Protein AF-A0A2L1U9I7-F1 (afdb_monomer_lite)

Secondary structure (DSSP, 8-state):
---PEEEEEEEEEETTEEEEEEEHHHHHHHHHTT-EEEEEETTEEEE-------BTTB-EEE-SS--SEEEETTEEEE-EEEESEEESSS-SS-SEEEEE-TTGGGTS-SEEEEEEE---SS--TTTGGGGTTTSS-----PPP--

Foldseek 3Di:
DWDKDKFKWFWFDQDPFIEIEHEPVVVVVLLLQQQKWADPDPQDIDGDNDDDDADALEKEKAAQDDDQWTQTNNRIGGYHYDYHMDGFRDCFPGRMYIYHHPVCRVVDDGDMDMDIDTDDPDDCVVVQVVCVVPDVDTDDHRTDDD

Radius of gyration: 15.03 Å; chains: 1; bounding box: 38×33×39 Å

Structure (mmCIF, N/CA/C/O backbone):
data_AF-A0A2L1U9I7-F1
#
_entry.id   AF-A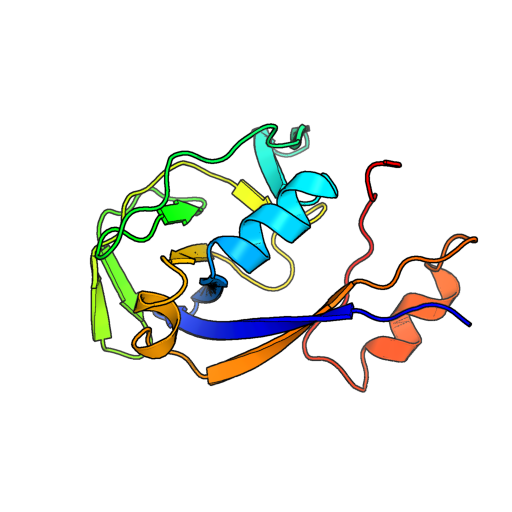0A2L1U9I7-F1
#
loop_
_atom_site.group_PDB
_atom_site.id
_atom_site.type_symbol
_atom_site.label_atom_id
_atom_site.label_alt_id
_atom_site.label_comp_id
_atom_site.label_asym_id
_atom_site.label_entity_id
_atom_site.label_seq_id
_atom_site.pdbx_PDB_ins_code
_atom_site.Cartn_x
_atom_site.Cartn_y
_atom_site.Cartn_z
_atom_site.occupancy
_atom_site.B_iso_or_equiv
_atom_site.auth_seq_id
_atom_site.auth_comp_id
_atom_site.auth_asym_id
_atom_site.auth_atom_id
_atom_site.pdbx_PDB_model_num
ATOM 1 N N . MET A 1 1 ? 22.109 -13.996 -9.483 1.00 39.50 1 MET A N 1
ATOM 2 C CA . MET A 1 1 ? 20.663 -14.241 -9.293 1.00 39.50 1 MET A CA 1
ATOM 3 C C . MET A 1 1 ? 20.040 -12.966 -8.739 1.00 39.50 1 MET A C 1
ATOM 5 O O . MET A 1 1 ? 20.709 -12.328 -7.929 1.00 39.50 1 MET A O 1
ATOM 9 N N . PRO A 1 2 ? 18.862 -12.523 -9.206 1.00 53.44 2 PRO A N 1
ATOM 10 C CA . PRO A 1 2 ? 18.183 -11.380 -8.601 1.00 53.44 2 PRO A CA 1
ATOM 11 C C . PRO A 1 2 ? 17.770 -11.724 -7.162 1.00 53.44 2 PRO A C 1
ATOM 13 O O . PRO A 1 2 ? 17.393 -12.857 -6.874 1.00 53.44 2 PRO A O 1
ATOM 16 N N . VAL A 1 3 ? 17.887 -10.760 -6.248 1.00 56.19 3 VAL A N 1
ATOM 17 C CA . VAL A 1 3 ? 17.487 -10.934 -4.845 1.00 56.19 3 VAL A CA 1
ATOM 18 C C . VAL A 1 3 ? 16.055 -10.438 -4.707 1.00 56.19 3 VAL A C 1
ATOM 20 O O . VAL A 1 3 ? 15.812 -9.234 -4.767 1.00 56.19 3 VAL A O 1
ATOM 23 N N . MET A 1 4 ? 15.108 -11.356 -4.527 1.00 66.44 4 MET A N 1
ATOM 24 C CA . MET A 1 4 ? 13.707 -11.009 -4.298 1.00 66.44 4 MET A CA 1
ATOM 25 C C . MET A 1 4 ? 13.486 -10.771 -2.805 1.00 66.44 4 MET A C 1
ATOM 27 O O . MET A 1 4 ? 13.697 -11.665 -1.985 1.00 66.44 4 MET A O 1
ATOM 31 N N . LYS A 1 5 ? 13.097 -9.547 -2.436 1.00 73.31 5 LYS A N 1
ATOM 32 C CA . LYS A 1 5 ? 12.722 -9.219 -1.055 1.00 73.31 5 LYS A CA 1
ATOM 33 C C . LYS A 1 5 ? 11.206 -9.156 -0.963 1.00 73.31 5 LYS A C 1
ATOM 35 O O . LYS A 1 5 ? 10.588 -8.332 -1.635 1.00 73.31 5 LYS A O 1
ATOM 40 N N . TYR A 1 6 ? 10.640 -9.999 -0.107 1.00 81.44 6 TYR A N 1
ATOM 41 C CA . TYR A 1 6 ? 9.214 -10.000 0.191 1.00 81.44 6 TYR A CA 1
ATOM 42 C C . TYR A 1 6 ? 8.920 -9.156 1.430 1.00 81.44 6 TYR A C 1
ATOM 44 O O . TYR A 1 6 ? 9.704 -9.107 2.382 1.00 81.44 6 TYR A O 1
ATOM 52 N N . LYS A 1 7 ? 7.775 -8.486 1.413 1.00 87.44 7 LYS A N 1
ATOM 53 C CA . LYS A 1 7 ? 7.214 -7.728 2.526 1.00 87.44 7 LYS A CA 1
ATOM 54 C C . LYS A 1 7 ? 5.824 -8.270 2.821 1.00 87.44 7 LYS A C 1
ATOM 56 O O . LYS A 1 7 ? 5.045 -8.484 1.894 1.00 87.44 7 LYS A O 1
ATOM 61 N N . LYS A 1 8 ? 5.524 -8.492 4.100 1.00 92.50 8 LYS A N 1
ATOM 62 C CA . LYS A 1 8 ? 4.169 -8.838 4.530 1.00 92.50 8 LYS A CA 1
ATOM 63 C C . LYS A 1 8 ? 3.282 -7.605 4.413 1.00 92.50 8 LYS A C 1
ATOM 65 O O . LYS A 1 8 ? 3.660 -6.520 4.851 1.00 92.50 8 LYS A O 1
ATOM 70 N N . ILE A 1 9 ? 2.117 -7.798 3.823 1.00 95.62 9 ILE A N 1
ATOM 71 C CA . ILE A 1 9 ? 1.062 -6.802 3.667 1.00 95.62 9 ILE A CA 1
ATOM 72 C C . ILE A 1 9 ? -0.266 -7.449 4.056 1.00 95.62 9 ILE A C 1
ATOM 74 O O . ILE A 1 9 ? -0.355 -8.672 4.169 1.00 95.62 9 ILE A O 1
ATOM 78 N N . LYS A 1 10 ? -1.306 -6.641 4.225 1.00 97.25 10 LYS A N 1
ATOM 79 C CA . LYS A 1 10 ? -2.685 -7.122 4.280 1.00 97.25 10 LYS A CA 1
ATOM 80 C C . LYS A 1 10 ? -3.489 -6.488 3.163 1.00 97.25 10 LYS A C 1
ATOM 82 O O . LYS A 1 10 ? -3.189 -5.378 2.727 1.00 97.25 10 LYS A O 1
ATOM 87 N N . VAL A 1 11 ? -4.502 -7.205 2.708 1.00 97.12 11 VAL A N 1
ATOM 88 C CA . VAL A 1 11 ? -5.481 -6.695 1.754 1.00 97.12 11 VAL A CA 1
ATOM 89 C C . VAL A 1 11 ? -6.865 -6.876 2.344 1.00 97.12 11 VAL A C 1
ATOM 91 O O . VAL A 1 11 ? -7.224 -7.983 2.739 1.00 97.12 11 VAL A O 1
ATOM 94 N N . ALA A 1 12 ? -7.610 -5.781 2.402 1.00 97.62 12 ALA A N 1
ATOM 95 C CA . ALA A 1 12 ? -8.989 -5.735 2.866 1.00 97.62 12 ALA A CA 1
ATOM 96 C C . ALA A 1 12 ? -9.880 -5.105 1.790 1.00 97.62 12 ALA A C 1
ATOM 98 O O . ALA A 1 12 ? -9.392 -4.479 0.840 1.00 97.62 12 ALA A O 1
ATOM 99 N N . LYS A 1 13 ? -11.192 -5.254 1.946 1.00 97.50 13 LYS A N 1
ATOM 100 C CA . LYS A 1 13 ? -12.204 -4.630 1.097 1.00 97.50 13 LYS A CA 1
ATOM 101 C C . LYS A 1 13 ? -12.904 -3.486 1.814 1.00 97.50 13 LYS A C 1
ATOM 103 O O . LYS A 1 13 ? -13.270 -3.609 2.981 1.00 97.50 13 LYS A O 1
ATOM 108 N N . GLN A 1 14 ? -13.125 -2.401 1.077 1.00 95.56 14 GLN A N 1
ATOM 109 C CA . GLN A 1 14 ? -14.034 -1.320 1.439 1.00 95.56 14 GLN A CA 1
ATOM 110 C C . GLN A 1 14 ? -15.116 -1.213 0.364 1.00 95.56 14 GLN A C 1
ATOM 112 O O . GLN A 1 14 ? -14.917 -0.585 -0.676 1.00 95.56 14 GLN A O 1
ATOM 117 N N . GLY A 1 15 ? -16.262 -1.855 0.600 1.00 92.94 15 GLY A N 1
ATOM 118 C CA . GLY A 1 15 ? -17.221 -2.098 -0.479 1.00 92.94 15 GLY A CA 1
ATOM 119 C C . GLY A 1 15 ? -16.532 -2.872 -1.606 1.00 92.94 15 GLY A C 1
ATOM 120 O O . GLY A 1 15 ? -15.932 -3.917 -1.355 1.00 92.94 15 GLY A O 1
ATOM 121 N N . ASP A 1 16 ? -16.545 -2.316 -2.816 1.00 93.12 16 ASP A N 1
ATOM 122 C CA . ASP A 1 16 ? -15.873 -2.911 -3.978 1.00 93.12 16 ASP A CA 1
ATOM 123 C C . ASP A 1 16 ? -14.380 -2.536 -4.081 1.00 93.12 16 ASP A C 1
ATOM 125 O O . ASP A 1 16 ? -13.617 -3.198 -4.794 1.00 93.12 16 ASP A O 1
ATOM 129 N N . GLU A 1 17 ? -13.935 -1.510 -3.345 1.00 95.88 17 GLU A N 1
ATOM 130 C CA . GLU A 1 17 ? -12.563 -0.998 -3.395 1.00 95.88 17 GLU A CA 1
ATOM 131 C C . GLU A 1 17 ? -11.584 -1.924 -2.658 1.00 95.88 17 GLU A C 1
ATOM 133 O O . GLU A 1 17 ? -11.860 -2.459 -1.579 1.00 95.88 17 GLU A O 1
ATOM 138 N N . THR A 1 18 ? -10.399 -2.099 -3.240 1.00 96.56 18 THR A N 1
ATOM 139 C CA . THR A 1 18 ? -9.305 -2.874 -2.649 1.00 96.56 18 THR A CA 1
ATOM 140 C C . THR A 1 18 ? -8.391 -1.963 -1.839 1.00 96.56 18 THR A C 1
ATOM 142 O O . THR A 1 18 ? -7.816 -1.008 -2.368 1.00 96.56 18 THR A O 1
ATOM 145 N N . VAL A 1 19 ? -8.207 -2.291 -0.559 1.00 97.44 19 VAL A N 1
ATOM 146 C CA . VAL A 1 19 ? -7.362 -1.538 0.370 1.00 97.44 19 VAL A CA 1
ATOM 147 C C . VAL A 1 19 ? -6.098 -2.331 0.673 1.00 97.44 19 VAL A C 1
ATOM 149 O O . VAL A 1 19 ? -6.149 -3.406 1.271 1.00 97.44 19 VAL A O 1
ATOM 152 N N . LEU A 1 20 ? -4.948 -1.786 0.277 1.00 97.12 20 LEU A N 1
ATOM 153 C CA . LEU A 1 20 ? -3.636 -2.329 0.616 1.00 97.12 20 LEU A CA 1
ATOM 154 C C . LEU A 1 20 ? -3.161 -1.741 1.940 1.00 97.12 20 LEU A C 1
ATOM 156 O O . LEU A 1 20 ? -2.959 -0.535 2.054 1.00 97.12 20 LEU A O 1
ATOM 160 N N . ILE A 1 21 ? -2.911 -2.595 2.919 1.00 97.62 21 ILE A N 1
ATOM 161 C CA . ILE A 1 21 ? -2.486 -2.196 4.255 1.00 97.62 21 ILE A CA 1
ATOM 162 C C . ILE A 1 21 ? -1.047 -2.667 4.458 1.00 97.62 21 ILE A C 1
ATOM 164 O O . ILE A 1 21 ? -0.707 -3.823 4.188 1.00 97.62 21 ILE A O 1
ATOM 168 N N . MET A 1 22 ? -0.181 -1.776 4.931 1.00 96.44 22 MET A N 1
ATOM 169 C CA . MET A 1 22 ? 1.218 -2.093 5.202 1.00 96.44 22 MET A CA 1
ATOM 170 C C . MET A 1 22 ? 1.722 -1.437 6.483 1.00 96.44 22 MET A C 1
ATOM 172 O O . MET A 1 22 ? 1.202 -0.418 6.935 1.00 96.44 22 MET A O 1
ATOM 176 N N . SER A 1 23 ? 2.773 -2.026 7.047 1.00 96.06 23 SER A N 1
ATOM 177 C CA . SER A 1 23 ? 3.481 -1.462 8.190 1.00 96.06 23 SER A CA 1
ATOM 178 C C . SER A 1 23 ? 4.282 -0.218 7.791 1.00 96.06 23 SER A C 1
ATOM 180 O O . SER A 1 23 ? 4.713 -0.087 6.636 1.00 96.06 23 SER A O 1
ATOM 182 N N . LYS A 1 24 ? 4.551 0.666 8.753 1.00 94.88 24 LYS A N 1
ATOM 183 C CA . LYS A 1 24 ? 5.428 1.833 8.596 1.00 94.88 24 LYS A CA 1
ATOM 184 C C . LYS A 1 24 ? 6.792 1.428 8.044 1.00 94.88 24 LYS A C 1
ATOM 186 O O . LYS A 1 24 ? 7.240 1.991 7.051 1.00 94.88 24 LYS A O 1
ATOM 191 N N . SER A 1 25 ? 7.417 0.391 8.604 1.00 93.00 25 SER A N 1
ATOM 192 C CA . SER A 1 25 ? 8.719 -0.105 8.129 1.00 93.00 25 SER A CA 1
ATOM 193 C C . SER A 1 25 ? 8.694 -0.611 6.683 1.00 93.00 25 SER A C 1
ATOM 195 O O . SER A 1 25 ? 9.679 -0.476 5.944 1.00 93.00 25 SER A O 1
ATOM 197 N N . THR A 1 26 ? 7.573 -1.189 6.247 1.00 93.50 26 THR A N 1
ATOM 198 C CA . THR A 1 26 ? 7.377 -1.599 4.855 1.00 93.50 26 THR A CA 1
ATOM 199 C C . THR A 1 26 ? 7.233 -0.377 3.961 1.00 93.50 26 THR A C 1
ATOM 201 O O . THR A 1 26 ? 7.957 -0.277 2.969 1.00 93.50 26 THR A O 1
ATOM 204 N N . ALA A 1 27 ? 6.382 0.578 4.341 1.00 93.50 27 ALA A N 1
ATOM 205 C CA . ALA A 1 27 ? 6.200 1.819 3.603 1.00 93.50 27 ALA A CA 1
ATOM 206 C C . ALA A 1 27 ? 7.521 2.590 3.450 1.00 93.50 27 ALA A C 1
ATOM 208 O O . ALA A 1 27 ? 7.892 2.945 2.330 1.00 93.50 27 ALA A O 1
ATOM 209 N N . ASP A 1 28 ? 8.287 2.759 4.532 1.00 92.12 28 ASP A N 1
ATOM 210 C CA . ASP A 1 28 ? 9.600 3.417 4.532 1.00 92.12 28 ASP A CA 1
ATOM 211 C C . ASP A 1 28 ? 10.577 2.736 3.564 1.00 92.12 28 ASP A C 1
ATOM 213 O O . ASP A 1 28 ? 11.316 3.389 2.825 1.00 92.12 28 ASP A O 1
ATOM 217 N N . SER A 1 29 ? 10.569 1.400 3.518 1.00 90.94 29 SER A N 1
ATOM 218 C CA . SER A 1 29 ? 11.404 0.639 2.586 1.00 90.94 29 SER A CA 1
ATOM 219 C C . SER A 1 29 ? 11.039 0.892 1.119 1.00 90.94 29 SER A C 1
ATOM 221 O O . SER A 1 29 ? 11.935 0.878 0.273 1.00 90.94 29 SER A O 1
ATOM 223 N N . LEU A 1 30 ? 9.756 1.074 0.799 1.00 91.38 30 LEU A N 1
ATOM 224 C CA . LEU A 1 30 ? 9.292 1.386 -0.559 1.00 91.38 30 LEU A CA 1
ATOM 225 C C . LEU A 1 30 ? 9.555 2.856 -0.915 1.00 91.38 30 LEU A C 1
ATOM 227 O O . LEU A 1 30 ? 9.935 3.173 -2.042 1.00 91.38 30 LEU A O 1
ATOM 231 N N . GLN A 1 31 ? 9.401 3.755 0.055 1.00 91.69 31 GLN A N 1
ATOM 232 C CA . GLN A 1 31 ? 9.646 5.184 -0.101 1.00 91.69 31 GLN A CA 1
ATOM 233 C C . GLN A 1 31 ? 11.116 5.475 -0.393 1.00 91.69 31 GLN A C 1
ATOM 235 O O . GLN A 1 31 ? 11.409 6.195 -1.345 1.00 91.69 31 GLN A O 1
ATOM 240 N N . LYS A 1 32 ? 12.047 4.824 0.315 1.00 89.75 32 LYS A N 1
ATOM 241 C CA . LYS A 1 32 ? 13.491 4.916 0.028 1.00 89.75 32 LYS A CA 1
ATOM 242 C C . LYS A 1 32 ? 13.846 4.488 -1.400 1.00 89.75 32 LYS A C 1
ATOM 244 O O . LYS A 1 32 ? 14.803 5.000 -1.973 1.00 89.75 32 LYS A O 1
ATOM 249 N N . LYS A 1 33 ? 13.054 3.588 -1.990 1.00 90.19 33 LYS A N 1
ATOM 250 C CA . LYS A 1 33 ? 13.176 3.139 -3.388 1.00 90.19 33 LYS A CA 1
ATOM 251 C C . LYS A 1 33 ? 12.475 4.061 -4.394 1.00 90.19 33 LYS A C 1
ATOM 253 O O . LYS A 1 33 ? 12.520 3.794 -5.591 1.00 90.19 33 LYS A O 1
ATOM 258 N N . GLY A 1 34 ? 11.837 5.139 -3.936 1.00 90.81 34 GLY A N 1
ATOM 259 C CA . GLY A 1 34 ? 11.104 6.088 -4.776 1.00 90.81 34 GLY A CA 1
ATOM 260 C C . GLY A 1 34 ? 9.800 5.532 -5.354 1.00 90.81 34 GLY A C 1
ATOM 261 O O . GLY A 1 34 ? 9.341 6.013 -6.387 1.00 90.81 34 GLY A O 1
ATOM 262 N N . LEU A 1 35 ? 9.219 4.505 -4.724 1.00 91.62 35 LEU A N 1
ATOM 263 C CA . LEU A 1 35 ? 8.039 3.815 -5.255 1.00 91.62 35 LEU A CA 1
ATOM 264 C C . LEU A 1 35 ? 6.722 4.510 -4.913 1.00 91.62 35 LEU A C 1
ATOM 266 O O . LEU A 1 35 ? 5.742 4.321 -5.629 1.00 91.62 35 LEU A O 1
ATOM 270 N N . PHE A 1 36 ? 6.694 5.315 -3.852 1.00 92.81 36 PHE A N 1
ATOM 271 C CA . PHE A 1 36 ? 5.530 6.128 -3.518 1.00 92.81 36 PHE A CA 1
ATOM 272 C C . PHE A 1 36 ? 5.493 7.389 -4.364 1.00 92.81 36 PHE A C 1
ATOM 274 O O . PHE A 1 36 ? 6.467 8.145 -4.416 1.00 92.81 36 PHE A O 1
ATOM 281 N N . ARG A 1 37 ? 4.347 7.629 -4.998 1.00 91.25 37 ARG A N 1
ATOM 282 C CA . ARG A 1 37 ? 4.137 8.777 -5.873 1.00 91.25 37 ARG A CA 1
ATOM 283 C C . ARG A 1 37 ? 2.862 9.522 -5.511 1.00 91.25 37 ARG A C 1
ATOM 285 O O . ARG A 1 37 ? 1.828 8.900 -5.289 1.00 91.25 37 ARG A O 1
ATOM 292 N N . LYS A 1 38 ? 2.938 10.849 -5.457 1.00 91.56 38 LYS A N 1
ATOM 293 C CA . LYS A 1 38 ? 1.789 11.749 -5.362 1.00 91.56 38 LYS A CA 1
ATOM 294 C C . LYS A 1 38 ? 1.217 11.961 -6.752 1.00 91.56 38 LYS A C 1
ATOM 296 O O . LYS A 1 38 ? 1.976 12.263 -7.671 1.00 91.56 38 LYS A O 1
ATOM 301 N N . ILE A 1 39 ? -0.096 11.854 -6.899 1.00 89.38 39 ILE A N 1
ATOM 302 C CA . ILE A 1 39 ? -0.782 12.284 -8.119 1.00 89.38 39 ILE A CA 1
ATOM 303 C C . ILE A 1 39 ? -0.974 13.801 -8.033 1.00 89.38 39 ILE A C 1
ATOM 305 O O . ILE A 1 39 ? -1.630 14.286 -7.110 1.00 89.38 39 ILE A O 1
ATOM 309 N N . ILE A 1 40 ? -0.374 14.535 -8.972 1.00 86.50 40 ILE A N 1
ATOM 310 C CA . ILE A 1 40 ? -0.522 15.993 -9.101 1.00 86.50 40 ILE A CA 1
ATOM 311 C C . ILE A 1 40 ? -1.628 16.312 -10.108 1.00 86.50 40 ILE A C 1
ATOM 313 O O . ILE A 1 40 ? -2.476 17.156 -9.844 1.00 86.50 40 ILE A O 1
ATOM 317 N N . ASP A 1 41 ? -1.631 15.595 -11.232 1.00 82.81 41 ASP A N 1
ATOM 318 C CA . ASP A 1 41 ? -2.644 15.659 -12.288 1.00 82.81 41 ASP A CA 1
ATOM 319 C C . ASP A 1 41 ? -2.757 14.278 -12.966 1.00 82.81 41 ASP A C 1
ATOM 321 O O . ASP A 1 41 ? -1.984 13.375 -12.635 1.00 82.81 41 ASP A O 1
ATOM 325 N N . LYS A 1 42 ? -3.694 14.096 -13.908 1.00 75.25 42 LYS A N 1
ATOM 326 C CA . LYS A 1 42 ? -3.975 12.825 -14.603 1.00 75.25 42 LYS A CA 1
ATOM 327 C C . LYS A 1 42 ? -2.714 12.111 -15.100 1.00 75.25 42 LYS A C 1
ATOM 329 O O . LYS A 1 42 ? -2.597 10.909 -14.883 1.00 75.25 42 LYS A O 1
ATOM 334 N N . ASP A 1 43 ? -1.765 12.861 -15.660 1.00 76.69 43 ASP A N 1
ATOM 335 C CA . ASP A 1 43 ? -0.550 12.308 -16.277 1.00 76.69 43 ASP A CA 1
ATOM 336 C C . ASP A 1 43 ? 0.738 12.674 -15.519 1.00 76.69 43 ASP A C 1
ATOM 338 O O . ASP A 1 43 ? 1.842 12.314 -15.931 1.00 76.69 43 ASP A O 1
ATOM 342 N N . LYS A 1 44 ? 0.625 13.396 -14.394 1.00 85.56 44 LYS A N 1
ATOM 343 C CA . LYS A 1 44 ? 1.780 13.913 -13.651 1.00 85.56 44 LYS A CA 1
ATOM 344 C C . LYS A 1 44 ? 1.831 13.356 -12.237 1.00 85.56 44 LYS A C 1
ATOM 346 O O . LYS A 1 44 ? 0.933 13.575 -11.421 1.00 85.56 44 LYS A O 1
ATOM 351 N N . THR A 1 45 ? 2.948 12.701 -11.927 1.00 88.12 45 THR A N 1
ATOM 352 C CA . THR A 1 45 ? 3.239 12.185 -10.588 1.00 88.12 45 THR A CA 1
ATOM 353 C C . THR A 1 45 ? 4.582 12.677 -10.066 1.00 88.12 45 THR A C 1
ATOM 355 O O . THR A 1 45 ? 5.523 12.878 -10.832 1.00 88.12 45 THR A O 1
ATOM 358 N N . GLU A 1 46 ? 4.683 12.836 -8.749 1.00 89.88 46 GLU A N 1
ATOM 359 C CA . GLU A 1 46 ? 5.915 13.235 -8.061 1.00 89.88 46 GLU A CA 1
ATOM 360 C C . GLU A 1 46 ? 6.289 12.205 -7.000 1.00 89.88 46 GLU A C 1
ATOM 362 O O . GLU A 1 46 ? 5.422 11.678 -6.307 1.00 89.88 46 GLU A O 1
ATOM 367 N N . ILE A 1 47 ? 7.579 11.897 -6.861 1.00 89.88 47 ILE A N 1
ATOM 368 C CA . ILE A 1 47 ? 8.047 10.943 -5.850 1.00 89.88 47 ILE A CA 1
ATOM 369 C C . ILE A 1 47 ? 7.869 11.554 -4.459 1.00 89.88 47 ILE A C 1
ATOM 371 O O . ILE A 1 47 ? 8.295 12.679 -4.206 1.00 89.88 47 ILE A O 1
ATOM 375 N N . LEU A 1 48 ? 7.291 10.785 -3.538 1.00 88.56 48 LEU A N 1
ATOM 376 C CA . LEU A 1 48 ? 7.180 11.187 -2.143 1.00 88.56 48 LEU A CA 1
ATOM 377 C C . LEU A 1 48 ? 8.542 11.069 -1.441 1.00 88.56 48 LEU A C 1
ATOM 379 O O . LEU A 1 48 ? 9.087 9.976 -1.266 1.00 88.56 48 LEU A O 1
ATOM 383 N N . SER A 1 49 ? 9.097 12.208 -1.031 1.00 82.94 49 SER A N 1
ATOM 384 C CA . SER A 1 49 ? 10.421 12.302 -0.403 1.00 82.94 49 SER A CA 1
ATOM 385 C C . SER A 1 49 ? 10.439 11.922 1.080 1.00 82.94 49 SER A C 1
ATOM 387 O O . SER A 1 49 ? 11.486 11.500 1.573 1.00 82.94 49 SER A O 1
ATOM 389 N N . SER A 1 50 ? 9.309 12.023 1.779 1.00 84.00 50 SER A N 1
ATOM 390 C CA . SER A 1 50 ? 9.155 11.609 3.176 1.00 84.00 50 SER A CA 1
ATOM 391 C C . SER A 1 50 ? 7.685 11.384 3.527 1.00 84.00 50 SER A C 1
ATOM 393 O O . SER A 1 50 ? 6.796 11.969 2.910 1.00 84.00 50 SER A O 1
ATOM 395 N N . PHE A 1 51 ? 7.420 10.538 4.524 1.00 82.44 51 PHE A N 1
ATOM 396 C CA . PHE A 1 51 ? 6.075 10.382 5.072 1.00 82.44 51 PHE A CA 1
ATOM 397 C C . PHE A 1 51 ? 5.807 11.353 6.224 1.00 82.44 51 PHE A C 1
ATOM 399 O O . PHE A 1 51 ? 6.723 11.663 6.994 1.00 82.44 51 PHE A O 1
ATOM 406 N N . PRO A 1 52 ? 4.539 11.754 6.419 1.00 81.75 52 PRO A N 1
ATOM 407 C CA . PRO A 1 52 ? 4.057 12.202 7.718 1.00 81.75 52 PRO A CA 1
ATOM 408 C C . PRO A 1 52 ? 4.338 11.130 8.781 1.00 81.75 52 PRO A C 1
ATOM 410 O O . PRO A 1 52 ? 4.389 9.935 8.482 1.00 81.75 52 PRO A O 1
ATOM 413 N N . ASN A 1 53 ? 4.508 11.532 10.041 1.00 84.62 53 ASN A N 1
ATOM 414 C CA . ASN A 1 53 ? 4.784 10.564 11.097 1.00 84.62 53 ASN A CA 1
ATOM 415 C C . ASN A 1 53 ? 3.580 9.629 11.319 1.00 84.62 53 ASN A C 1
ATOM 417 O O . ASN A 1 53 ? 2.550 10.048 11.848 1.00 84.62 53 ASN A O 1
ATOM 421 N N . VAL A 1 54 ? 3.737 8.354 10.962 1.00 88.56 54 VAL A N 1
ATOM 422 C CA . VAL A 1 54 ? 2.787 7.293 11.316 1.00 88.56 54 VAL A CA 1
ATOM 423 C C . VAL A 1 54 ? 2.902 7.051 12.820 1.00 88.56 54 VAL A C 1
ATOM 425 O O . VAL A 1 54 ? 3.984 6.706 13.308 1.00 88.56 54 VAL A O 1
ATOM 428 N N . SER A 1 55 ? 1.805 7.289 13.538 1.00 86.06 55 SER A N 1
ATOM 429 C CA . SER A 1 55 ? 1.705 7.137 14.992 1.00 86.06 55 SER A CA 1
ATOM 430 C C . SER A 1 55 ? 0.762 5.993 15.337 1.00 86.06 55 SER A C 1
ATOM 432 O O . SER A 1 55 ? -0.204 5.740 14.613 1.00 86.06 55 SER A O 1
ATOM 434 N N . LYS A 1 56 ? 1.006 5.350 16.480 1.00 89.50 56 LYS A N 1
ATOM 435 C CA . LYS A 1 56 ? 0.145 4.287 16.995 1.00 89.50 56 LYS A CA 1
ATOM 436 C C . LYS A 1 56 ? -1.316 4.748 17.122 1.00 89.50 56 LYS A C 1
ATOM 438 O O . LYS A 1 56 ? -1.582 5.868 17.562 1.00 89.50 56 LYS A O 1
ATOM 443 N N . GLY A 1 57 ? -2.256 3.902 16.713 1.00 89.00 57 GLY A N 1
ATOM 444 C CA . GLY A 1 57 ? -3.700 4.140 16.702 1.00 89.00 57 GLY A CA 1
ATOM 445 C C . GLY A 1 57 ? -4.179 5.154 15.659 1.00 89.00 57 GLY A C 1
ATOM 446 O O . GLY A 1 57 ? -5.365 5.470 15.623 1.00 89.00 57 GLY A O 1
ATOM 447 N N . LYS A 1 58 ? -3.279 5.698 14.828 1.00 91.56 58 LYS A N 1
ATOM 448 C CA . LYS A 1 58 ? -3.593 6.700 13.798 1.00 91.56 58 LYS A CA 1
ATOM 449 C C . LYS A 1 58 ? -2.938 6.318 12.467 1.00 91.56 58 LYS A C 1
ATOM 451 O O . LYS A 1 58 ? -1.983 6.979 12.046 1.00 91.56 58 LYS A O 1
ATOM 456 N N . PRO A 1 59 ? -3.420 5.248 11.813 1.00 95.50 59 PRO A N 1
ATOM 457 C CA . PRO A 1 59 ? -2.924 4.858 10.503 1.00 95.50 59 PRO A CA 1
ATOM 458 C C . PRO A 1 59 ? -3.189 5.957 9.466 1.00 95.50 59 PRO A C 1
ATOM 460 O O . PRO A 1 59 ? -4.202 6.658 9.522 1.00 95.50 59 PRO A O 1
ATOM 463 N N . LEU A 1 60 ? -2.272 6.110 8.515 1.00 96.81 60 LEU A N 1
ATOM 464 C CA . LEU A 1 60 ? -2.400 7.066 7.418 1.00 96.81 60 LEU A CA 1
ATOM 465 C C . LEU A 1 60 ? -3.191 6.444 6.270 1.00 96.81 60 LEU A C 1
ATOM 467 O O . LEU A 1 60 ? -3.001 5.269 5.964 1.00 96.81 60 LEU A O 1
ATOM 471 N N . LEU A 1 61 ? -4.022 7.242 5.608 1.00 97.06 61 LEU A N 1
ATOM 472 C CA . LEU A 1 61 ? -4.757 6.878 4.404 1.00 97.06 61 LEU A CA 1
ATOM 473 C C . LEU A 1 61 ? -4.228 7.663 3.207 1.00 97.06 61 LEU A C 1
ATOM 475 O O . LEU A 1 61 ? -4.236 8.897 3.200 1.00 97.06 61 LEU A O 1
ATOM 479 N N . PHE A 1 62 ? -3.891 6.928 2.152 1.00 95.94 62 PHE A N 1
ATOM 480 C CA . PHE A 1 62 ? -3.726 7.466 0.814 1.00 95.94 62 PHE A CA 1
ATOM 481 C C . PHE A 1 62 ? -4.809 6.946 -0.123 1.00 95.94 62 PHE A C 1
ATOM 483 O O . PHE A 1 62 ? -4.898 5.750 -0.405 1.00 95.94 62 PHE A O 1
ATOM 490 N N . ALA A 1 63 ? -5.612 7.859 -0.652 1.00 95.38 63 ALA A N 1
ATOM 491 C CA . ALA A 1 63 ? -6.752 7.528 -1.493 1.00 95.38 63 ALA A CA 1
ATOM 492 C C . ALA A 1 63 ? -7.069 8.674 -2.453 1.00 95.38 63 ALA A C 1
ATOM 494 O O . ALA A 1 63 ? -6.609 9.800 -2.2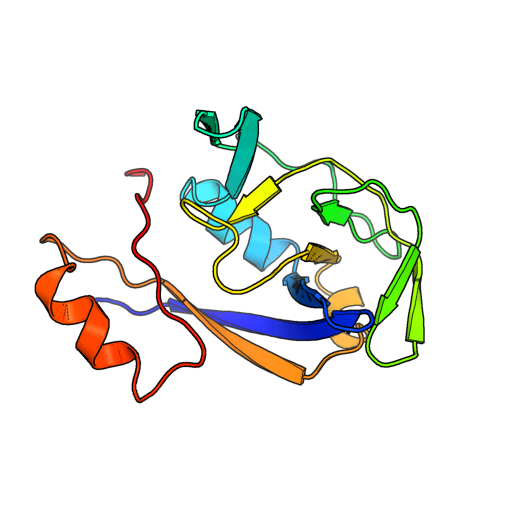82 1.00 95.38 63 ALA A O 1
ATOM 495 N N . LYS A 1 64 ? -7.872 8.391 -3.482 1.00 93.25 64 LYS A N 1
ATOM 496 C CA . LYS A 1 64 ? -8.342 9.427 -4.412 1.00 93.25 64 LYS A CA 1
ATOM 497 C C . LYS A 1 64 ? -9.311 10.409 -3.745 1.00 93.25 64 LYS A C 1
ATOM 499 O O . LYS A 1 64 ? -9.348 11.574 -4.128 1.00 93.25 64 LYS A O 1
ATOM 504 N N . LYS A 1 65 ? -10.108 9.925 -2.790 1.00 93.38 65 LYS A N 1
ATOM 505 C CA . LYS A 1 65 ? -11.078 10.711 -2.025 1.00 93.38 65 LYS A CA 1
ATOM 506 C C . LYS A 1 65 ? -10.630 10.791 -0.572 1.00 93.38 65 LYS A C 1
ATOM 508 O O . LYS A 1 65 ? -10.102 9.820 -0.034 1.00 93.38 65 LYS A O 1
ATOM 513 N N . GLU A 1 66 ? -10.856 11.945 0.036 1.00 96.12 66 GLU A N 1
ATOM 514 C CA . GLU A 1 66 ? -10.608 12.154 1.456 1.00 96.12 66 GLU A CA 1
ATOM 515 C C . GLU A 1 66 ? -11.595 11.344 2.304 1.00 96.12 66 GLU A C 1
ATOM 517 O O . GLU A 1 66 ? -12.786 11.284 1.997 1.00 96.12 66 GLU A O 1
ATOM 522 N N . SER A 1 67 ? -11.084 10.716 3.363 1.00 95.19 67 SER A N 1
ATOM 523 C CA . SER A 1 67 ? -11.896 10.064 4.389 1.00 95.19 67 SER A CA 1
ATOM 524 C C . SER A 1 67 ? -11.152 10.016 5.722 1.00 95.19 67 SER A C 1
ATOM 526 O O . SER A 1 67 ? -9.939 9.818 5.762 1.00 95.19 67 SER A O 1
ATOM 528 N N . SER A 1 68 ? -11.887 10.158 6.821 1.00 95.56 68 SER A N 1
ATOM 529 C CA . SER A 1 68 ? -11.382 10.014 8.194 1.00 95.56 68 SER A CA 1
ATOM 530 C C . SER A 1 68 ? -11.635 8.624 8.791 1.00 95.56 68 SER A C 1
ATOM 532 O O . SER A 1 68 ? -11.160 8.312 9.883 1.00 95.56 68 SER A O 1
ATOM 534 N N . SER A 1 69 ? -12.382 7.768 8.089 1.00 95.94 69 SER A N 1
ATOM 535 C CA . SER A 1 69 ? -12.641 6.390 8.508 1.00 95.94 69 SER A CA 1
ATOM 536 C C . SER A 1 69 ? -12.850 5.469 7.313 1.00 95.94 69 SER A C 1
ATOM 538 O O . SER A 1 69 ? -13.245 5.911 6.233 1.00 95.94 69 SER A O 1
ATOM 540 N N . LEU A 1 70 ? -12.565 4.190 7.511 1.00 96.25 70 LEU A N 1
ATOM 541 C CA . LEU A 1 70 ? -12.757 3.133 6.528 1.00 96.25 70 LEU A CA 1
ATOM 542 C C . LEU A 1 70 ? -13.551 1.994 7.159 1.00 96.25 70 LEU A C 1
ATOM 5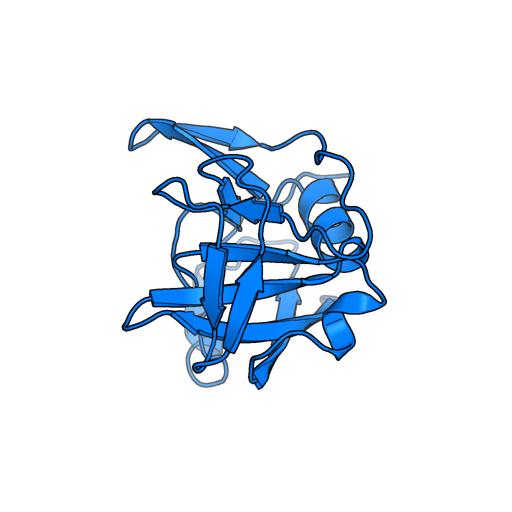44 O O . LEU A 1 70 ? -13.431 1.741 8.359 1.00 96.25 70 LEU A O 1
ATOM 548 N N . THR A 1 71 ? -14.321 1.280 6.347 1.00 96.94 71 THR A N 1
ATOM 549 C CA . THR A 1 71 ? -14.951 0.015 6.744 1.00 96.94 71 THR A CA 1
ATOM 550 C C . THR A 1 71 ? -14.212 -1.105 6.031 1.00 96.94 71 THR A C 1
ATOM 552 O O . THR A 1 71 ? -14.476 -1.372 4.863 1.00 96.94 71 THR A O 1
ATOM 555 N N . LEU A 1 72 ? -13.255 -1.720 6.725 1.00 96.56 72 LEU A N 1
ATOM 556 C CA . LEU A 1 72 ? -12.359 -2.745 6.195 1.00 96.56 72 LEU A CA 1
ATOM 557 C C . LEU A 1 72 ? -12.871 -4.129 6.589 1.00 96.56 72 LEU A C 1
ATOM 559 O O . LEU A 1 72 ? -12.886 -4.466 7.774 1.00 96.56 72 LEU A O 1
ATOM 563 N N . ASP A 1 73 ? -13.315 -4.918 5.612 1.00 95.81 73 ASP A N 1
ATOM 564 C CA . ASP A 1 73 ? -13.923 -6.242 5.829 1.00 95.81 73 ASP A CA 1
ATOM 565 C C . ASP A 1 73 ? -15.035 -6.206 6.900 1.00 95.81 73 ASP A C 1
ATOM 567 O O . ASP A 1 73 ? -15.123 -7.064 7.776 1.00 95.81 73 ASP A O 1
ATOM 571 N N . GLY A 1 74 ? -15.850 -5.145 6.884 1.00 94.25 74 GLY A N 1
ATOM 572 C CA . GLY A 1 74 ? -16.929 -4.916 7.854 1.00 94.25 74 GLY A CA 1
ATOM 573 C C . GLY A 1 74 ? -16.505 -4.268 9.180 1.00 94.25 74 GLY A C 1
ATOM 574 O O . GLY A 1 74 ? -17.369 -3.893 9.967 1.00 94.25 74 GLY A O 1
ATOM 575 N N . ASN A 1 75 ? -15.207 -4.069 9.426 1.00 95.06 75 ASN A N 1
ATOM 576 C CA . ASN A 1 75 ? -14.694 -3.452 10.651 1.00 95.06 75 ASN A CA 1
ATOM 577 C C . ASN A 1 75 ? -14.380 -1.971 10.434 1.00 95.06 75 ASN A C 1
ATOM 579 O O . ASN A 1 75 ? -13.662 -1.606 9.502 1.00 95.06 75 ASN A O 1
ATOM 583 N N . GLN A 1 76 ? -14.881 -1.105 11.313 1.00 95.56 76 GLN A N 1
ATOM 584 C CA . GLN A 1 76 ? -14.603 0.324 11.228 1.00 95.56 76 GLN A CA 1
ATOM 585 C C . GLN A 1 76 ? -13.200 0.643 11.761 1.00 95.56 76 GLN A C 1
ATOM 587 O O . GLN A 1 76 ? -12.850 0.283 12.884 1.00 95.56 76 GLN A O 1
ATOM 592 N N . VAL A 1 77 ? -12.410 1.358 10.961 1.00 95.44 77 VAL A N 1
ATOM 593 C CA . VAL A 1 77 ? -11.054 1.796 11.299 1.00 95.44 77 VAL A CA 1
ATOM 594 C C . VAL A 1 77 ? -10.939 3.299 11.079 1.00 95.44 77 VAL A C 1
ATOM 596 O O . VAL A 1 77 ? -11.183 3.799 9.982 1.00 95.44 77 VAL A O 1
ATOM 599 N N . SER A 1 78 ? -10.546 4.030 12.120 1.00 95.50 78 SER A N 1
ATOM 600 C CA . SER A 1 78 ? -10.230 5.457 12.015 1.00 95.50 78 SER A CA 1
ATOM 601 C C . SER A 1 78 ? -8.880 5.651 11.334 1.00 95.50 78 SER A C 1
ATOM 603 O O . SER A 1 78 ? -7.903 4.986 11.677 1.00 95.50 78 SER A O 1
ATOM 605 N N . VAL A 1 79 ? -8.812 6.588 10.393 1.00 96.00 79 VAL A N 1
ATOM 606 C CA . VAL A 1 79 ? -7.614 6.856 9.593 1.00 96.00 79 VAL A CA 1
ATOM 607 C C . VAL A 1 79 ? -7.360 8.356 9.486 1.00 96.00 79 VAL A C 1
ATOM 609 O O . VAL A 1 79 ? -8.266 9.177 9.616 1.00 96.00 79 VAL A O 1
ATOM 612 N N . LYS A 1 80 ? -6.109 8.726 9.218 1.00 96.31 80 LYS A N 1
ATOM 613 C CA . LYS A 1 80 ? -5.721 10.095 8.889 1.00 96.31 80 LYS A CA 1
ATOM 614 C C . LYS A 1 80 ? -5.460 10.197 7.392 1.00 96.31 80 LYS A C 1
ATOM 616 O O . LYS A 1 80 ? -4.471 9.652 6.910 1.00 96.31 80 LYS A O 1
ATOM 621 N N . TYR A 1 81 ? -6.326 10.888 6.657 1.00 96.12 81 TYR A N 1
ATOM 622 C CA . TYR A 1 81 ? -6.082 11.158 5.243 1.00 96.12 81 TYR A CA 1
ATOM 623 C C . TYR A 1 81 ? -4.863 12.061 5.058 1.00 96.12 81 TYR A C 1
ATOM 625 O O . TYR A 1 81 ? -4.731 13.088 5.718 1.00 96.12 81 TYR A O 1
ATOM 633 N N . GLU A 1 82 ? -3.981 11.670 4.145 1.00 95.38 82 GLU A N 1
ATOM 634 C CA . GLU A 1 82 ? -2.735 12.388 3.868 1.00 95.38 82 GLU A CA 1
ATOM 635 C C . GLU A 1 82 ? -2.557 12.711 2.382 1.00 95.38 82 GLU A C 1
ATOM 637 O O . GLU A 1 82 ? -1.586 13.360 2.005 1.00 95.38 82 GLU A O 1
ATOM 642 N N . GLY A 1 83 ? -3.496 12.303 1.522 1.00 93.19 83 GLY A N 1
ATOM 643 C CA . GLY A 1 83 ? -3.526 12.706 0.118 1.00 93.19 83 GLY A CA 1
ATOM 644 C C . GLY A 1 83 ? -3.649 11.563 -0.885 1.00 93.19 83 GLY A C 1
ATOM 645 O O . GLY A 1 83 ? -3.700 10.378 -0.558 1.00 93.19 83 GLY A O 1
ATOM 646 N N . ASN A 1 84 ? -3.644 11.944 -2.159 1.00 94.06 84 ASN A N 1
ATOM 647 C CA . ASN A 1 84 ? -3.779 11.033 -3.288 1.00 94.06 84 ASN A CA 1
ATOM 648 C C . ASN A 1 84 ? -2.418 10.454 -3.710 1.00 94.06 84 ASN A C 1
ATOM 650 O O . ASN A 1 84 ? -1.811 10.901 -4.686 1.00 94.06 84 ASN A O 1
ATOM 654 N N . TYR A 1 85 ? -1.943 9.458 -2.958 1.00 93.19 85 TYR A N 1
ATOM 655 C CA . TYR A 1 85 ? -0.705 8.730 -3.256 1.00 93.19 85 TYR A CA 1
ATOM 656 C C . TYR A 1 85 ? -0.960 7.312 -3.763 1.00 93.19 85 TYR A C 1
ATOM 658 O O . TYR A 1 85 ? -1.981 6.692 -3.450 1.00 93.19 85 TYR A O 1
ATOM 666 N N . ILE A 1 86 ? 0.001 6.811 -4.537 1.00 92.12 86 ILE A N 1
ATOM 667 C CA . ILE A 1 86 ? 0.020 5.488 -5.164 1.00 92.12 86 ILE A CA 1
ATOM 668 C C . ILE A 1 86 ? 1.392 4.824 -4.993 1.00 92.12 86 ILE A C 1
ATOM 670 O O . ILE A 1 86 ? 2.384 5.501 -4.710 1.00 92.12 86 ILE A O 1
ATOM 674 N N . VAL A 1 87 ? 1.451 3.506 -5.197 1.00 90.31 87 VAL A N 1
ATOM 675 C CA . VAL A 1 87 ? 2.702 2.736 -5.274 1.00 90.31 87 VAL A CA 1
ATOM 676 C C . VAL A 1 87 ? 2.920 2.293 -6.716 1.00 90.31 87 VAL A C 1
ATOM 678 O O . VAL A 1 87 ? 2.116 1.539 -7.261 1.00 90.31 87 VAL A O 1
ATOM 681 N N . GLY A 1 88 ? 4.025 2.736 -7.316 1.00 86.69 88 GLY A N 1
ATOM 682 C CA . GLY A 1 88 ? 4.305 2.528 -8.735 1.00 86.69 88 GLY A CA 1
ATOM 683 C C . GLY A 1 88 ? 3.678 3.606 -9.631 1.00 86.69 88 GLY A C 1
ATOM 684 O O . GLY A 1 88 ? 3.340 4.687 -9.145 1.00 86.69 88 GLY A O 1
ATOM 685 N N . PRO A 1 89 ? 3.574 3.360 -10.949 1.00 82.06 89 PRO A N 1
ATOM 686 C CA . PRO A 1 89 ? 3.104 4.356 -11.913 1.00 82.06 89 PRO A CA 1
ATOM 687 C C . PRO A 1 89 ? 1.584 4.582 -11.895 1.00 82.06 89 PRO A C 1
ATOM 689 O O . PRO A 1 89 ? 1.133 5.606 -12.397 1.00 82.06 89 PRO A O 1
ATOM 692 N N . GLY A 1 90 ? 0.789 3.670 -11.321 1.00 83.75 90 GLY A N 1
ATOM 693 C CA . GLY A 1 90 ? -0.675 3.780 -11.303 1.00 83.75 90 GLY A CA 1
ATOM 694 C C . GLY A 1 90 ? -1.349 2.995 -10.173 1.00 83.75 90 GLY A C 1
ATOM 695 O O . GLY A 1 90 ? -0.712 2.200 -9.482 1.00 83.75 90 GLY A O 1
ATOM 696 N N . ARG A 1 91 ? -2.664 3.201 -9.998 1.00 85.19 91 ARG A N 1
ATOM 697 C CA . ARG A 1 91 ? -3.524 2.383 -9.116 1.00 85.19 91 ARG A CA 1
ATOM 698 C C . ARG A 1 91 ? -3.884 1.080 -9.830 1.00 85.19 91 ARG A C 1
ATOM 700 O O . ARG A 1 91 ? -4.912 0.998 -10.487 1.00 85.19 91 ARG A O 1
ATOM 707 N N . THR A 1 92 ? -2.984 0.101 -9.787 1.00 84.25 92 THR A N 1
ATOM 708 C CA . THR A 1 92 ? -3.134 -1.160 -10.538 1.00 84.25 92 THR A CA 1
ATOM 709 C C . THR A 1 92 ? -3.651 -2.319 -9.690 1.00 84.25 92 THR A C 1
ATOM 711 O O . THR A 1 92 ? -4.381 -3.159 -10.208 1.00 84.25 92 THR A O 1
ATOM 714 N N . TYR A 1 93 ? -3.265 -2.383 -8.412 1.00 88.50 93 TYR A N 1
ATOM 715 C CA . TYR A 1 93 ? -3.704 -3.430 -7.481 1.00 88.50 93 TYR A CA 1
ATOM 716 C C . TYR A 1 93 ? -4.675 -2.919 -6.418 1.00 88.50 93 TYR A C 1
ATOM 718 O O . TYR A 1 93 ? -5.639 -3.597 -6.083 1.00 88.50 93 TYR A O 1
ATOM 726 N N . ALA A 1 94 ? -4.401 -1.732 -5.874 1.00 92.62 94 ALA A N 1
ATOM 727 C CA . ALA A 1 94 ? -5.139 -1.177 -4.753 1.00 92.62 94 ALA A CA 1
ATOM 728 C C . ALA A 1 94 ? -5.694 0.206 -5.089 1.00 92.62 94 ALA A C 1
ATOM 730 O O . ALA A 1 94 ? -4.982 1.077 -5.604 1.00 92.62 94 ALA A O 1
ATOM 731 N N . ASP A 1 95 ? -6.958 0.404 -4.736 1.00 94.94 95 ASP A N 1
ATOM 732 C CA . ASP A 1 95 ? -7.671 1.671 -4.851 1.00 94.94 95 ASP A CA 1
ATOM 733 C C . ASP A 1 95 ? -7.278 2.619 -3.721 1.00 94.94 95 ASP A C 1
ATOM 735 O O . ASP A 1 95 ? -7.209 3.833 -3.921 1.00 94.94 95 ASP A O 1
ATOM 739 N N . GLN A 1 96 ? -6.948 2.062 -2.555 1.00 96.75 96 GLN A N 1
ATOM 740 C CA . GLN A 1 96 ? -6.556 2.787 -1.352 1.00 96.75 96 GLN A CA 1
ATOM 741 C C . GLN A 1 96 ? -5.340 2.129 -0.694 1.00 96.75 96 GLN A C 1
ATOM 743 O O . GLN A 1 96 ? -5.137 0.918 -0.794 1.00 96.75 96 GLN A O 1
ATOM 748 N N . ILE A 1 97 ? -4.527 2.929 -0.006 1.00 97.00 97 ILE A N 1
ATOM 749 C CA . ILE A 1 97 ? -3.374 2.452 0.759 1.00 97.00 97 ILE A CA 1
ATOM 750 C C . ILE A 1 97 ? -3.498 2.943 2.195 1.00 97.00 97 ILE A C 1
ATOM 752 O O . ILE A 1 97 ? -3.704 4.133 2.427 1.00 97.00 97 ILE A O 1
ATOM 756 N N . VAL A 1 98 ? -3.318 2.035 3.147 1.00 97.38 98 VAL A N 1
ATOM 757 C CA . VAL A 1 98 ? -3.259 2.338 4.574 1.00 97.38 98 VAL A CA 1
ATOM 758 C C . VAL A 1 98 ? -1.872 2.005 5.108 1.00 97.38 98 VAL A C 1
ATOM 760 O O . VAL A 1 98 ? -1.364 0.902 4.900 1.00 97.38 98 VAL A O 1
ATOM 763 N N . ILE A 1 99 ? -1.257 2.953 5.815 1.00 96.94 99 ILE A N 1
ATOM 764 C CA . ILE A 1 99 ? 0.019 2.746 6.506 1.00 96.94 99 ILE A CA 1
ATOM 765 C C . ILE A 1 99 ? -0.233 2.797 8.006 1.00 96.94 99 ILE A C 1
ATOM 767 O O . ILE A 1 99 ? -0.571 3.849 8.548 1.00 96.94 99 ILE A O 1
ATOM 771 N N . ALA A 1 100 ? -0.053 1.663 8.672 1.00 96.75 100 ALA A N 1
ATOM 772 C CA . ALA A 1 100 ? -0.204 1.536 10.116 1.00 96.75 100 ALA A CA 1
ATOM 773 C C . ALA A 1 100 ? 1.160 1.505 10.816 1.00 96.75 100 ALA A C 1
ATOM 775 O O . ALA A 1 100 ? 2.182 1.188 10.203 1.00 96.75 100 ALA A O 1
ATOM 776 N N . ASP A 1 101 ? 1.174 1.812 12.114 1.00 96.19 101 ASP A N 1
ATOM 777 C CA . ASP A 1 101 ? 2.327 1.486 12.951 1.00 96.19 101 ASP A CA 1
ATOM 778 C C . ASP A 1 101 ? 2.601 -0.026 12.896 1.00 96.19 101 ASP A C 1
ATOM 780 O O . ASP A 1 101 ? 1.679 -0.833 12.743 1.00 96.19 101 ASP A O 1
ATOM 784 N N . ASP A 1 102 ? 3.869 -0.418 13.004 1.00 94.25 102 ASP A N 1
ATOM 785 C CA . ASP A 1 102 ? 4.280 -1.818 12.892 1.00 94.25 102 ASP A CA 1
ATOM 786 C C . ASP A 1 102 ? 3.572 -2.716 13.920 1.00 94.25 102 ASP A C 1
ATOM 788 O O . ASP A 1 102 ? 3.224 -3.851 13.593 1.00 94.25 102 ASP A O 1
ATOM 792 N N . ALA A 1 103 ? 3.307 -2.208 15.130 1.00 93.62 103 ALA A N 1
ATOM 793 C CA . ALA A 1 103 ? 2.581 -2.954 16.155 1.00 93.62 103 ALA A CA 1
ATOM 794 C C . ALA A 1 103 ? 1.079 -3.066 15.842 1.00 93.62 103 ALA A C 1
ATOM 796 O O . ALA A 1 103 ? 0.472 -4.110 16.082 1.00 93.62 103 ALA A O 1
ATOM 797 N N . ASP A 1 104 ? 0.481 -2.015 15.280 1.00 94.50 104 ASP A N 1
ATOM 798 C CA . ASP A 1 104 ? -0.955 -1.976 14.977 1.00 94.50 104 ASP A CA 1
ATOM 799 C C . ASP A 1 104 ? -1.308 -2.794 13.732 1.00 94.50 104 ASP A C 1
ATOM 801 O O . ASP A 1 104 ? -2.410 -3.333 13.630 1.00 94.50 104 ASP A O 1
ATOM 805 N N . MET A 1 105 ? -0.358 -2.950 12.804 1.00 93.75 105 MET A N 1
ATOM 806 C CA . MET A 1 105 ? -0.514 -3.755 11.591 1.00 93.75 105 MET A CA 1
ATOM 807 C C . MET A 1 105 ? -1.022 -5.177 11.887 1.00 93.75 105 MET A C 1
ATOM 809 O O . MET A 1 105 ? -1.809 -5.737 11.119 1.00 93.75 105 MET A O 1
ATOM 813 N N . VAL A 1 106 ? -0.617 -5.762 13.019 1.00 91.94 106 VAL A N 1
ATOM 814 C CA . VAL A 1 106 ? -1.040 -7.107 13.442 1.00 91.94 106 VAL A CA 1
ATOM 815 C C . VAL A 1 106 ? -2.552 -7.173 13.671 1.00 91.94 106 VAL A C 1
ATOM 817 O O . VAL A 1 106 ? -3.181 -8.146 13.258 1.00 91.94 106 VAL A O 1
ATOM 820 N N . ALA A 1 107 ? -3.143 -6.120 14.238 1.00 93.19 107 ALA A N 1
ATOM 821 C CA . ALA A 1 107 ? -4.569 -6.037 14.552 1.00 93.19 107 ALA A CA 1
ATOM 822 C C . ALA A 1 107 ? -5.431 -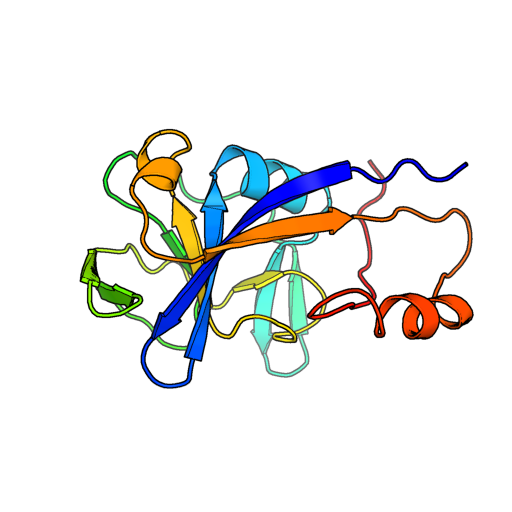5.502 13.393 1.00 93.19 107 ALA A C 1
ATOM 824 O O . ALA A 1 107 ? -6.655 -5.575 13.463 1.00 93.19 107 ALA A O 1
ATOM 825 N N . MET A 1 108 ? -4.819 -4.973 12.327 1.00 95.38 108 MET A N 1
ATOM 826 C CA . MET A 1 108 ? -5.565 -4.470 11.170 1.00 95.38 108 MET A CA 1
ATOM 827 C C . MET A 1 108 ? -6.382 -5.588 10.490 1.00 95.38 108 MET A C 1
ATOM 829 O O . MET A 1 108 ? -5.840 -6.682 10.294 1.00 95.38 108 MET A O 1
ATOM 833 N N . PRO A 1 109 ? -7.637 -5.323 10.078 1.00 95.25 109 PRO A N 1
ATOM 834 C CA . PRO A 1 109 ? -8.422 -6.241 9.252 1.00 95.25 109 PRO A CA 1
ATOM 835 C C . PRO A 1 109 ? -7.729 -6.540 7.917 1.00 95.25 109 PRO A C 1
ATOM 837 O O . PRO A 1 109 ? -6.893 -5.759 7.457 1.00 95.25 109 PRO A O 1
ATOM 840 N N . GLY A 1 110 ? -8.083 -7.655 7.284 1.00 95.94 110 GLY A N 1
ATOM 841 C CA . GLY A 1 110 ? -7.557 -8.034 5.975 1.00 95.94 110 GLY A CA 1
ATOM 842 C C . GLY A 1 110 ? -6.828 -9.370 5.948 1.00 95.94 110 GLY A C 1
ATOM 843 O O . GLY A 1 110 ? -6.309 -9.869 6.948 1.00 95.94 110 GLY A O 1
ATOM 844 N N . THR A 1 111 ? -6.750 -9.925 4.745 1.00 96.62 111 THR A N 1
ATOM 845 C CA . THR A 1 111 ? -6.020 -11.159 4.449 1.00 96.62 111 THR A CA 1
ATOM 846 C C . THR A 1 111 ? -4.533 -10.859 4.304 1.00 96.62 111 THR A C 1
ATOM 848 O O . THR A 1 111 ? -4.154 -9.968 3.540 1.00 96.62 111 THR A O 1
ATOM 851 N N . GLU A 1 112 ? -3.677 -11.605 5.006 1.00 96.12 112 GLU A N 1
ATOM 852 C CA . GLU A 1 112 ? -2.227 -11.490 4.837 1.00 96.12 112 GLU A CA 1
ATOM 853 C C . GLU A 1 112 ? -1.797 -11.921 3.430 1.00 96.12 112 GLU A C 1
ATOM 855 O O . GLU A 1 112 ? -2.187 -12.974 2.925 1.00 96.12 112 GLU A O 1
ATOM 860 N N . LYS A 1 113 ? -0.960 -11.097 2.801 1.00 94.88 113 LYS A N 1
ATOM 861 C CA . LYS A 1 113 ? -0.361 -11.347 1.489 1.00 94.88 113 LYS A CA 1
ATOM 862 C C . LYS A 1 113 ? 1.113 -10.949 1.493 1.00 94.88 113 LYS A C 1
ATOM 864 O O . LYS A 1 113 ? 1.619 -10.322 2.428 1.00 94.88 113 LYS A O 1
ATOM 869 N N . ALA A 1 114 ? 1.814 -11.314 0.426 1.00 92.38 114 ALA A N 1
ATOM 870 C CA . ALA A 1 114 ? 3.201 -10.935 0.208 1.00 92.38 114 ALA A CA 1
ATOM 871 C C . ALA A 1 114 ? 3.309 -9.952 -0.961 1.00 92.38 114 ALA A C 1
ATOM 873 O O . ALA A 1 114 ? 2.739 -10.169 -2.026 1.00 92.38 114 ALA A O 1
ATOM 874 N N . MET A 1 115 ? 4.090 -8.892 -0.771 1.00 91.75 115 MET A N 1
ATOM 875 C CA . MET A 1 115 ? 4.533 -8.001 -1.838 1.00 91.75 115 MET A CA 1
ATOM 876 C C . MET A 1 115 ? 6.018 -8.241 -2.098 1.00 91.75 115 MET A C 1
ATOM 878 O O . MET A 1 115 ? 6.836 -8.103 -1.189 1.00 91.75 115 MET A O 1
ATOM 882 N N . GLY A 1 116 ? 6.371 -8.588 -3.334 1.00 89.44 116 GLY A N 1
ATOM 883 C CA . GLY A 1 116 ? 7.757 -8.723 -3.776 1.00 89.44 116 GLY A CA 1
ATOM 884 C C . GLY A 1 116 ? 8.223 -7.499 -4.559 1.00 89.44 1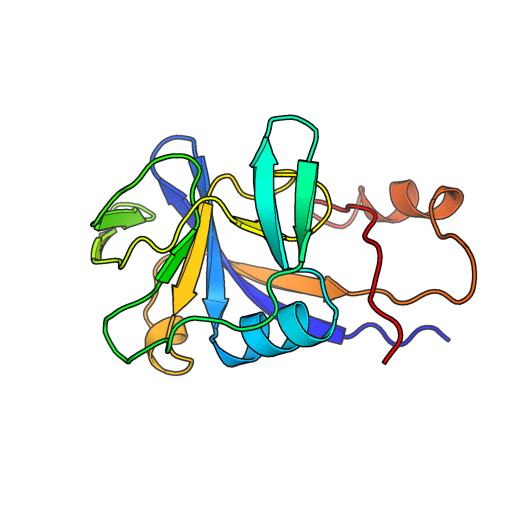16 GLY A C 1
ATOM 885 O O . GLY A 1 116 ? 7.473 -6.954 -5.363 1.00 89.44 116 GLY A O 1
ATOM 886 N N . ILE A 1 117 ? 9.476 -7.090 -4.357 1.00 88.56 117 ILE A N 1
ATOM 887 C CA . ILE A 1 117 ? 10.164 -6.155 -5.259 1.00 88.56 117 ILE A CA 1
ATOM 888 C C . ILE A 1 117 ? 11.300 -6.916 -5.925 1.00 88.56 117 ILE A C 1
ATOM 890 O O . ILE A 1 117 ? 12.180 -7.444 -5.238 1.00 88.56 117 ILE A O 1
ATOM 894 N N . LEU A 1 118 ? 11.273 -6.956 -7.255 1.00 86.62 118 LEU A N 1
ATOM 895 C CA . LEU A 1 118 ? 12.302 -7.578 -8.072 1.00 86.62 118 LEU A CA 1
ATOM 896 C C . LEU A 1 118 ? 13.124 -6.497 -8.773 1.00 86.62 118 LEU A C 1
ATOM 898 O O . LEU A 1 118 ? 12.622 -5.777 -9.629 1.00 86.62 118 LEU A O 1
ATOM 902 N N . GLU A 1 119 ? 14.396 -6.391 -8.402 1.00 86.12 119 GLU A N 1
ATOM 903 C CA . GLU A 1 119 ? 15.355 -5.518 -9.077 1.00 86.12 119 GLU A CA 1
ATOM 904 C C . GLU A 1 119 ? 16.117 -6.302 -10.140 1.00 86.12 119 GLU A C 1
ATOM 906 O O . GLU A 1 119 ? 16.782 -7.301 -9.847 1.00 86.12 119 GLU A O 1
ATOM 911 N N . THR A 1 120 ? 16.044 -5.832 -11.381 1.00 83.94 120 THR A N 1
ATOM 912 C CA . THR A 1 120 ? 16.700 -6.456 -12.528 1.00 83.94 120 THR A CA 1
ATOM 913 C C . THR A 1 120 ? 17.775 -5.538 -13.104 1.00 83.94 120 THR A C 1
ATOM 915 O O . THR A 1 120 ? 17.670 -4.314 -13.080 1.00 83.94 120 THR A O 1
ATOM 918 N N . LYS A 1 121 ? 18.858 -6.132 -13.624 1.00 82.81 121 LYS A N 1
ATOM 919 C CA . LYS A 1 121 ? 19.935 -5.379 -14.300 1.00 82.81 121 LYS A CA 1
ATOM 920 C C . LYS A 1 121 ? 19.535 -4.901 -15.698 1.00 82.81 121 LYS A C 1
ATOM 922 O O . LYS A 1 121 ? 20.134 -3.964 -16.214 1.00 82.81 121 LYS A O 1
ATOM 927 N N . LYS A 1 122 ? 18.581 -5.596 -16.315 1.00 84.19 122 LYS A N 1
ATOM 928 C CA . LYS A 1 122 ? 18.014 -5.312 -17.635 1.00 84.19 122 LYS A CA 1
ATOM 929 C C . LYS A 1 122 ? 16.521 -5.049 -17.483 1.00 84.19 122 LYS A C 1
ATOM 931 O O . LYS A 1 122 ? 15.938 -5.473 -16.485 1.00 84.19 122 LYS A O 1
ATOM 936 N N . ASP A 1 123 ? 15.935 -4.374 -18.461 1.00 84.38 123 ASP A N 1
ATOM 937 C CA . ASP A 1 123 ? 14.493 -4.155 -18.524 1.00 84.38 123 ASP A CA 1
ATOM 938 C C . ASP A 1 123 ? 13.739 -5.504 -18.459 1.00 84.38 123 ASP A C 1
ATOM 940 O O . ASP A 1 123 ? 14.004 -6.376 -19.290 1.00 84.38 123 ASP A O 1
ATOM 944 N N . PRO A 1 124 ? 12.865 -5.721 -17.456 1.00 82.56 124 PRO A N 1
ATOM 945 C CA . PRO A 1 124 ? 12.127 -6.968 -17.297 1.00 82.56 124 PRO A CA 1
ATOM 946 C C . PRO A 1 124 ? 10.798 -6.993 -18.069 1.00 82.56 124 PRO A C 1
ATOM 948 O O . PRO A 1 124 ? 10.020 -7.921 -17.867 1.00 82.56 124 PRO A O 1
ATOM 951 N N . SER A 1 125 ? 10.502 -6.005 -18.922 1.00 82.44 125 SER A N 1
ATOM 952 C CA . SER A 1 125 ? 9.197 -5.870 -19.594 1.00 82.44 125 SER A CA 1
ATOM 953 C C . SER A 1 125 ? 8.776 -7.109 -20.393 1.00 82.44 125 SER A C 1
ATOM 955 O O . SER A 1 125 ? 7.606 -7.469 -20.372 1.00 82.44 125 SER A O 1
ATOM 957 N N . GLU A 1 126 ? 9.715 -7.826 -21.015 1.00 82.69 126 GLU A N 1
ATOM 958 C CA . GLU A 1 126 ? 9.430 -9.087 -21.727 1.00 82.69 126 GLU A CA 1
ATOM 959 C C . GLU A 1 126 ? 9.128 -10.266 -20.786 1.00 82.69 126 GLU A C 1
ATOM 961 O O . GLU A 1 126 ? 8.506 -11.246 -21.182 1.00 82.69 126 GLU A O 1
ATOM 966 N N . GLN A 1 127 ? 9.570 -10.187 -19.530 1.00 80.06 127 GLN A N 1
ATOM 967 C CA . GLN A 1 127 ? 9.436 -11.254 -18.534 1.00 80.06 127 GLN A CA 1
ATOM 968 C C . GLN A 1 127 ? 8.243 -11.030 -17.606 1.00 80.06 127 GLN A C 1
ATOM 970 O O . GLN A 1 127 ? 7.842 -11.951 -16.897 1.00 80.06 127 GLN A O 1
ATOM 975 N N . ILE A 1 128 ? 7.665 -9.826 -17.588 1.00 78.56 128 ILE A N 1
ATOM 976 C CA . ILE A 1 128 ? 6.667 -9.453 -16.586 1.00 78.56 128 ILE A CA 1
ATOM 977 C C . ILE A 1 128 ? 5.402 -10.319 -16.647 1.00 78.56 128 ILE A C 1
ATOM 979 O O . ILE A 1 128 ? 4.896 -10.715 -15.599 1.00 78.56 128 ILE A O 1
ATOM 983 N N . GLY A 1 129 ? 4.963 -10.688 -17.857 1.00 77.50 129 GLY A N 1
ATOM 984 C CA . GLY A 1 129 ? 3.787 -11.534 -18.071 1.00 77.50 129 GLY A CA 1
ATOM 985 C C . GLY A 1 129 ? 3.941 -12.931 -17.472 1.00 77.50 129 GLY A C 1
ATOM 986 O O . GLY A 1 129 ? 2.973 -13.503 -16.991 1.00 77.50 129 GLY A O 1
ATOM 987 N N . SER A 1 130 ? 5.171 -13.455 -17.391 1.00 82.19 130 SER A N 1
ATOM 988 C CA . SER A 1 130 ? 5.419 -14.783 -16.806 1.00 82.19 130 SER A CA 1
ATOM 989 C C . SER A 1 130 ? 5.102 -14.863 -15.307 1.00 82.19 130 SER A C 1
ATOM 991 O O . SER A 1 130 ? 4.911 -15.953 -14.773 1.00 82.19 130 SER A O 1
ATOM 993 N N . PHE A 1 131 ? 5.024 -13.722 -14.613 1.00 82.06 131 PHE A N 1
ATOM 994 C CA . PHE A 1 131 ? 4.652 -13.691 -13.201 1.00 82.06 131 PHE A CA 1
ATOM 995 C C . PHE A 1 131 ? 3.136 -13.710 -12.981 1.00 82.06 131 PHE A C 1
ATOM 997 O O . PHE A 1 131 ? 2.715 -14.121 -11.903 1.00 82.06 131 PHE A O 1
ATOM 1004 N N . GLU A 1 132 ? 2.325 -13.303 -13.966 1.00 82.38 132 GLU A N 1
ATOM 1005 C CA . GLU A 1 132 ? 0.874 -13.094 -13.809 1.00 82.38 132 GLU A CA 1
ATOM 1006 C C . GLU A 1 132 ? 0.111 -14.360 -13.403 1.00 82.38 132 GLU A C 1
ATOM 1008 O O . GLU A 1 132 ? -0.881 -14.265 -12.690 1.00 82.38 132 GLU A O 1
ATOM 1013 N N . GLU A 1 133 ? 0.599 -15.545 -13.772 1.00 82.62 133 GLU A N 1
ATOM 1014 C CA . GLU A 1 133 ? -0.030 -16.821 -13.399 1.00 82.62 133 GLU A CA 1
ATOM 1015 C C . GLU A 1 133 ? 0.107 -17.155 -11.904 1.00 82.62 133 GLU A C 1
ATOM 1017 O O . GLU A 1 133 ? -0.655 -17.960 -11.373 1.00 82.62 133 GLU A O 1
ATOM 1022 N N . ASN A 1 134 ? 1.081 -16.554 -11.213 1.00 85.31 134 ASN A N 1
ATOM 1023 C CA . ASN A 1 134 ? 1.470 -16.937 -9.852 1.00 85.31 134 ASN A CA 1
ATOM 1024 C C . ASN A 1 134 ? 1.279 -15.818 -8.820 1.00 85.31 134 ASN A C 1
ATOM 1026 O O . ASN A 1 134 ? 1.576 -16.010 -7.638 1.00 85.31 134 ASN A O 1
ATOM 1030 N N . VAL A 1 135 ? 0.826 -14.637 -9.245 1.00 89.44 135 VAL A N 1
ATOM 1031 C CA . VAL A 1 135 ? 0.631 -13.479 -8.367 1.00 89.44 135 VAL A CA 1
ATOM 1032 C C . VAL A 1 135 ? -0.700 -12.806 -8.661 1.00 89.44 135 VAL A C 1
ATOM 1034 O O . VAL A 1 135 ? -1.126 -12.738 -9.806 1.00 89.44 135 VAL A O 1
ATOM 1037 N N . ASP A 1 136 ? -1.327 -12.216 -7.642 1.00 89.88 136 ASP A N 1
ATOM 1038 C CA . ASP A 1 136 ? -2.583 -11.481 -7.851 1.00 89.88 136 ASP A CA 1
ATOM 1039 C C . ASP A 1 136 ? -2.410 -10.283 -8.802 1.00 89.88 136 ASP A C 1
ATOM 1041 O O . ASP A 1 136 ? -3.346 -9.876 -9.492 1.00 89.88 136 ASP A O 1
ATOM 1045 N N . LYS A 1 137 ? -1.226 -9.654 -8.781 1.00 90.50 137 LYS A N 1
ATOM 1046 C CA . LYS A 1 137 ? -0.892 -8.521 -9.644 1.00 90.50 137 LYS A CA 1
ATOM 1047 C C . LYS A 1 137 ? 0.610 -8.318 -9.774 1.00 90.50 137 LYS A C 1
ATOM 1049 O O . LYS A 1 137 ? 1.349 -8.407 -8.794 1.00 90.50 137 LYS A O 1
ATOM 1054 N N . VAL A 1 138 ? 1.035 -7.937 -10.973 1.00 89.88 138 VAL A N 1
ATOM 1055 C CA . VAL A 1 138 ? 2.392 -7.476 -11.276 1.00 89.88 138 VAL A CA 1
ATOM 1056 C C . VAL A 1 138 ? 2.332 -6.101 -11.946 1.00 89.88 138 VAL A C 1
ATOM 1058 O O . VAL A 1 138 ? 1.359 -5.767 -12.622 1.00 89.88 138 VAL A O 1
ATOM 1061 N N . GLN A 1 139 ? 3.351 -5.272 -11.721 1.00 88.12 139 GLN A N 1
ATOM 1062 C CA . GLN A 1 139 ? 3.513 -3.999 -12.424 1.00 88.12 139 GLN A CA 1
ATOM 1063 C C . GLN A 1 139 ? 4.987 -3.597 -12.520 1.00 88.12 139 GLN A C 1
ATOM 1065 O O . GLN A 1 139 ? 5.753 -3.782 -11.572 1.00 88.12 139 GLN A O 1
ATOM 1070 N N . SER A 1 140 ? 5.366 -3.000 -13.652 1.00 88.88 140 SER A N 1
ATOM 1071 C CA . SER A 1 140 ? 6.681 -2.382 -13.831 1.00 88.88 140 SER A CA 1
ATOM 1072 C C . SER A 1 140 ? 6.763 -1.079 -13.046 1.00 88.88 140 SER A C 1
ATOM 1074 O O . SER A 1 140 ? 5.847 -0.256 -13.074 1.00 88.88 140 SER A O 1
ATOM 1076 N N . VAL A 1 141 ? 7.886 -0.860 -12.366 1.00 88.44 141 VAL A N 1
ATOM 1077 C CA . VAL A 1 141 ? 8.146 0.362 -11.599 1.00 88.44 141 VAL A CA 1
ATOM 1078 C C . VAL A 1 141 ? 9.565 0.858 -11.849 1.00 88.44 141 VAL A C 1
ATOM 1080 O O . VAL A 1 141 ? 10.495 0.071 -12.013 1.00 88.44 141 VAL A O 1
ATOM 1083 N N . THR A 1 142 ? 9.757 2.176 -11.830 1.00 86.94 142 THR A N 1
ATOM 1084 C CA . THR A 1 142 ? 11.099 2.767 -11.814 1.00 86.94 142 THR A CA 1
ATOM 1085 C C . THR A 1 142 ? 11.595 2.856 -10.377 1.00 86.94 142 THR A C 1
ATOM 1087 O O . THR A 1 142 ? 11.002 3.564 -9.562 1.00 86.94 142 THR A O 1
ATOM 1090 N N . ILE A 1 143 ? 12.694 2.165 -10.078 1.00 86.12 143 ILE A N 1
ATOM 1091 C CA . ILE A 1 143 ? 13.345 2.199 -8.766 1.00 86.12 143 ILE A CA 1
A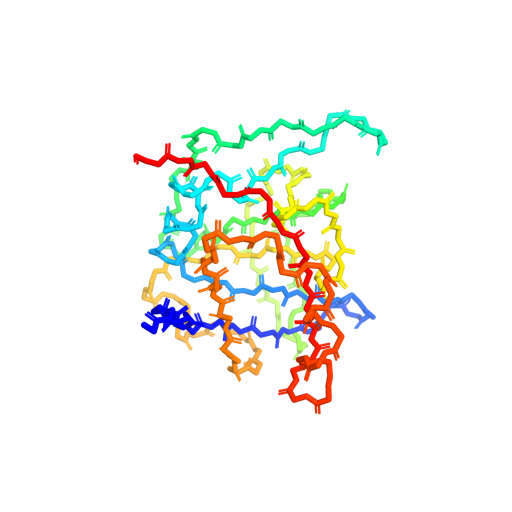TOM 1092 C C . ILE A 1 143 ? 14.416 3.288 -8.778 1.00 86.12 143 ILE A C 1
ATOM 1094 O O . ILE A 1 143 ? 15.258 3.342 -9.677 1.00 86.12 143 ILE A O 1
ATOM 1098 N N . LYS A 1 144 ? 14.393 4.163 -7.770 1.00 82.25 144 LYS A N 1
ATOM 1099 C CA . LYS A 1 144 ? 15.454 5.149 -7.562 1.00 82.25 144 LYS A CA 1
ATOM 1100 C C . LYS A 1 144 ? 16.760 4.404 -7.279 1.00 82.25 144 LYS A C 1
ATOM 1102 O O . LYS A 1 144 ? 16.822 3.629 -6.326 1.00 82.25 144 LYS A O 1
ATOM 1107 N N . LYS A 1 145 ? 17.796 4.647 -8.089 1.00 68.50 145 LYS A N 1
ATOM 1108 C CA . LYS A 1 145 ? 19.151 4.170 -7.789 1.00 68.50 145 LYS A CA 1
ATOM 1109 C C . LYS A 1 145 ? 19.613 4.852 -6.499 1.00 68.50 145 LYS A C 1
ATOM 1111 O O . LYS A 1 145 ? 19.707 6.078 -6.460 1.00 68.50 145 LYS A O 1
ATOM 1116 N N . THR A 1 146 ? 19.788 4.056 -5.451 1.00 56.56 146 THR A N 1
ATOM 1117 C CA . THR A 1 146 ? 20.508 4.434 -4.227 1.00 56.56 146 THR A CA 1
ATOM 1118 C C . THR A 1 146 ? 22.001 4.378 -4.448 1.00 56.56 146 THR A C 1
ATOM 1120 O O . THR A 1 146 ? 22.432 3.430 -5.144 1.00 56.56 146 THR A O 1
#

Organism: NCBI:txid147375

pLDDT: mean 89.27, std 8.91, range [39.5, 97.62]

InterPro domains:
  IPR035253 Putative lipoprotein, bacteria [PF17294] (8-144)

Sequence (146 aa):
MPVMKYKKIKVAKQGDETVLIMSKSTADSLQKKGLFRKIIDKDKTEILSSFPNVSKGKPLLFAKKESSSLTLDGNQVSVKYEGNYIVGPGRTYADQIVIADDADMVAMPGTEKAMGILETKKDPSEQIGSFEENVDKVQSVTIKKT